Protein AF-A0A4Q5T2E7-F1 (afdb_monomer_lite)

Sequence (98 aa):
MLRGISTTLSIGASLTLGATFLLGVAPTASAADDESVLGQGGGSLILVLDGSGSMKEAGGSGSTRMEEAKKGLNGVIDDLPDDANVGLRVYGSEISDG

Foldseek 3Di:
DDDDDDDDDDDDDDDDDDDDDPDDDDPPPPPPPPPPPQPPAAAEDEAEAEPAPQQQDADPPRHGVVVVVVVVVVVVVVPHDPNYHYHYHYPRNDPPPD

Structure (mmCIF, N/CA/C/O backbone):
data_AF-A0A4Q5T2E7-F1
#
_entry.id   AF-A0A4Q5T2E7-F1
#
loop_
_atom_site.group_PDB
_atom_site.id
_atom_site.type_symbol
_atom_site.label_atom_id
_atom_site.label_alt_id
_atom_site.label_comp_id
_atom_site.label_asym_id
_atom_site.label_entity_id
_atom_site.label_seq_id
_atom_site.pdbx_PDB_ins_code
_atom_site.Cartn_x
_atom_site.Cartn_y
_atom_site.Cartn_z
_atom_site.occupancy
_atom_site.B_iso_or_equiv
_atom_site.auth_seq_id
_atom_site.auth_comp_id
_atom_site.auth_asym_id
_atom_site.auth_atom_id
_atom_site.pdbx_PDB_model_num
ATOM 1 N N . MET A 1 1 ? -12.626 53.433 7.858 1.00 44.34 1 MET A N 1
ATOM 2 C CA . MET A 1 1 ? -12.195 54.529 6.965 1.00 44.34 1 MET A CA 1
ATOM 3 C C . MET A 1 1 ? -10.781 54.937 7.347 1.00 44.34 1 MET A C 1
ATOM 5 O O . MET A 1 1 ? -10.633 55.655 8.322 1.00 44.34 1 MET A O 1
ATOM 9 N N . LEU A 1 2 ? -9.753 54.473 6.632 1.00 39.47 2 LEU A N 1
ATOM 10 C CA . LEU A 1 2 ? -8.445 55.130 6.669 1.00 39.47 2 LEU A CA 1
ATOM 11 C C . LEU A 1 2 ? -7.707 54.846 5.360 1.00 39.47 2 LEU A C 1
ATOM 13 O O . LEU A 1 2 ? -7.310 53.723 5.072 1.00 39.47 2 LEU A O 1
ATOM 17 N N . ARG A 1 3 ? -7.652 55.888 4.535 1.00 41.69 3 ARG A N 1
ATOM 18 C CA . ARG A 1 3 ? -6.947 55.964 3.259 1.00 41.69 3 ARG A CA 1
ATOM 19 C C . ARG A 1 3 ? -5.514 56.378 3.577 1.00 41.69 3 ARG A C 1
ATOM 21 O O . ARG A 1 3 ? -5.337 57.345 4.313 1.00 41.69 3 ARG A O 1
ATOM 28 N N . GLY A 1 4 ? -4.529 55.717 2.982 1.00 41.91 4 GLY A N 1
ATOM 29 C CA . GLY A 1 4 ? -3.187 56.273 2.850 1.00 41.91 4 GLY A CA 1
ATOM 30 C C . GLY A 1 4 ? -2.645 55.973 1.456 1.00 41.91 4 GLY A C 1
ATOM 31 O O . GLY A 1 4 ? -2.661 54.820 1.051 1.00 41.91 4 GLY A O 1
ATOM 32 N N . ILE A 1 5 ? -2.523 56.994 0.597 1.00 58.03 5 ILE A N 1
ATOM 33 C CA . ILE A 1 5 ? -1.309 57.798 0.316 1.00 58.03 5 ILE A CA 1
ATOM 34 C C . ILE A 1 5 ? -0.190 56.953 -0.309 1.00 58.03 5 ILE A C 1
ATOM 36 O O . ILE A 1 5 ? 0.196 55.949 0.260 1.00 58.03 5 ILE A O 1
ATOM 40 N N . SER A 1 6 ? 0.448 57.305 -1.421 1.00 36.31 6 SER A N 1
ATOM 41 C CA . SER A 1 6 ? 0.292 58.366 -2.422 1.00 36.31 6 SER A CA 1
ATOM 42 C C . SER A 1 6 ? 1.410 58.146 -3.462 1.00 36.31 6 SER A C 1
ATOM 44 O O . SER A 1 6 ? 2.374 57.437 -3.185 1.00 36.31 6 SER A O 1
ATOM 46 N N . THR A 1 7 ? 1.315 58.855 -4.591 1.00 45.91 7 THR A N 1
ATOM 47 C CA . THR A 1 7 ? 2.450 59.313 -5.428 1.00 45.91 7 THR A CA 1
ATOM 48 C C . THR A 1 7 ? 2.814 58.497 -6.685 1.0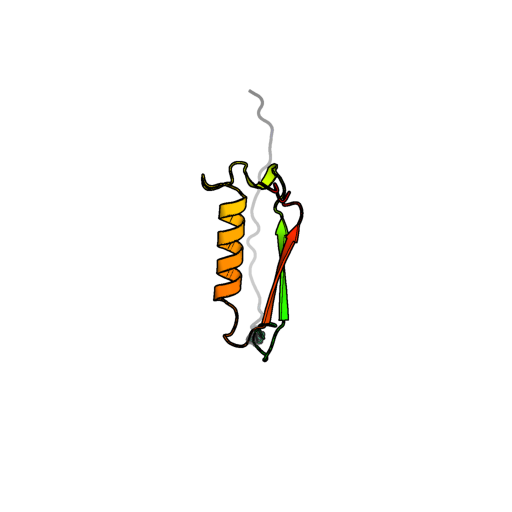0 45.91 7 THR A C 1
ATOM 50 O O . THR A 1 7 ? 3.770 57.737 -6.730 1.00 45.91 7 THR A O 1
ATOM 53 N N . THR A 1 8 ? 1.994 58.712 -7.720 1.00 42.28 8 THR A N 1
ATOM 54 C CA . THR A 1 8 ? 2.296 59.245 -9.076 1.00 42.28 8 THR A CA 1
ATOM 55 C C . THR A 1 8 ? 3.719 59.289 -9.673 1.00 42.28 8 THR A C 1
ATOM 57 O O . THR A 1 8 ? 4.668 59.671 -8.999 1.00 42.28 8 THR A O 1
ATOM 60 N N . LEU A 1 9 ? 3.714 59.223 -11.025 1.00 38.28 9 LEU A N 1
ATOM 61 C CA . LEU A 1 9 ? 4.499 60.017 -12.013 1.00 38.28 9 LEU A CA 1
ATOM 62 C C . LEU A 1 9 ? 5.655 59.243 -12.695 1.00 38.28 9 LEU A C 1
ATOM 64 O O . LEU A 1 9 ? 6.702 59.043 -12.107 1.00 38.28 9 LEU A O 1
ATOM 68 N N . SER A 1 10 ? 5.438 58.608 -13.856 1.00 36.19 10 SER A N 1
ATOM 69 C CA . SER A 1 10 ? 5.382 59.133 -15.245 1.00 36.19 10 SER A CA 1
ATOM 70 C C . SER A 1 10 ? 6.691 59.000 -16.040 1.00 36.19 10 SER A C 1
ATOM 72 O O . SER A 1 10 ? 7.735 59.470 -15.618 1.00 36.19 10 SER A O 1
ATOM 74 N N . ILE A 1 11 ? 6.514 58.446 -17.248 1.00 49.81 11 ILE A N 1
ATOM 75 C CA . ILE A 1 11 ? 7.157 58.753 -18.539 1.00 49.81 11 ILE A CA 1
ATOM 76 C C . ILE A 1 11 ? 8.681 58.583 -18.634 1.00 49.81 11 ILE A C 1
ATOM 78 O O . ILE A 1 11 ? 9.465 59.389 -18.150 1.00 49.81 11 ILE A O 1
ATOM 82 N N . GLY A 1 12 ? 9.076 57.605 -19.449 1.00 39.84 12 GLY A N 1
ATOM 83 C CA . GLY A 1 12 ? 10.414 57.505 -20.021 1.00 39.84 12 GLY A CA 1
ATOM 84 C C . GLY A 1 12 ? 10.372 56.781 -21.362 1.00 39.84 12 GLY A C 1
ATOM 85 O O . GLY A 1 12 ? 10.818 55.646 -21.468 1.00 39.84 12 GLY A O 1
ATOM 86 N N . ALA A 1 13 ? 9.793 57.421 -22.380 1.00 49.06 13 ALA A N 1
ATOM 87 C CA . ALA A 1 13 ? 10.021 57.047 -23.769 1.00 49.06 13 ALA A CA 1
ATOM 88 C C . ALA A 1 13 ? 11.426 57.514 -24.166 1.00 49.06 13 ALA A C 1
ATOM 90 O O . ALA A 1 13 ? 11.711 58.708 -24.080 1.00 49.06 13 ALA A O 1
ATOM 91 N N . SER A 1 14 ? 12.296 56.609 -24.611 1.00 44.84 14 SER A N 1
ATOM 92 C CA . SER A 1 14 ? 13.470 56.971 -25.407 1.00 44.84 14 SER A CA 1
ATOM 93 C C . SER A 1 14 ? 13.953 55.800 -26.253 1.00 44.84 14 SER A C 1
ATOM 95 O O . SER A 1 14 ? 13.846 54.632 -25.898 1.00 44.84 14 SER A O 1
ATOM 97 N N . LEU A 1 15 ? 14.395 56.196 -27.433 1.00 47.75 15 LEU A N 1
ATOM 98 C CA . LEU A 1 15 ? 14.535 55.470 -28.675 1.00 47.75 15 LEU A CA 1
ATOM 99 C C . LEU A 1 15 ? 15.962 54.909 -28.822 1.00 47.75 15 LEU A C 1
ATOM 101 O O . LEU A 1 15 ? 16.919 55.503 -28.327 1.00 47.75 15 LEU A O 1
ATOM 105 N N . THR A 1 16 ? 16.082 53.909 -29.699 1.00 42.84 16 THR A N 1
ATOM 106 C CA . THR A 1 16 ? 17.237 53.573 -30.564 1.00 42.84 16 THR A CA 1
ATOM 107 C C . THR A 1 16 ? 18.343 52.606 -30.098 1.00 42.84 16 THR A C 1
ATOM 109 O O . THR A 1 16 ? 18.919 52.728 -29.026 1.00 42.84 16 THR A O 1
ATOM 112 N N . LEU A 1 17 ? 18.708 51.764 -31.085 1.00 45.25 17 LEU A N 1
ATOM 113 C CA . LEU A 1 17 ? 19.970 51.051 -31.351 1.00 45.25 17 LEU A CA 1
ATOM 114 C C . LEU A 1 17 ? 20.164 49.617 -30.806 1.00 45.25 17 LEU A C 1
ATOM 116 O O . LEU A 1 17 ? 20.748 49.394 -29.758 1.00 45.25 17 LEU A O 1
ATOM 120 N N . GLY A 1 18 ? 19.788 48.648 -31.652 1.00 41.62 18 GLY A N 1
ATOM 121 C CA . GLY A 1 18 ? 20.744 47.709 -32.258 1.00 41.62 18 GLY A CA 1
ATOM 122 C C . GLY A 1 18 ? 21.284 46.553 -31.412 1.00 41.62 18 GLY A C 1
ATOM 123 O O . GLY A 1 18 ? 22.164 46.752 -30.590 1.00 41.62 18 GLY A O 1
ATOM 124 N N . ALA A 1 19 ? 20.875 45.327 -31.754 1.00 48.50 19 ALA A N 1
ATOM 125 C CA . ALA A 1 19 ? 21.781 44.189 -31.953 1.00 48.50 19 ALA A CA 1
ATOM 126 C C . ALA A 1 19 ? 20.993 42.980 -32.479 1.00 48.50 19 ALA A C 1
ATOM 128 O O . ALA A 1 19 ? 20.190 42.368 -31.780 1.00 48.50 19 ALA A O 1
ATOM 129 N N . THR A 1 20 ? 21.239 42.635 -33.736 1.00 50.59 20 THR A N 1
ATOM 130 C CA . THR A 1 20 ? 20.895 41.358 -34.355 1.00 50.59 20 THR A CA 1
ATOM 131 C C . THR A 1 20 ? 21.651 40.250 -33.613 1.00 50.59 20 THR A C 1
ATOM 133 O O . THR A 1 20 ? 22.860 40.119 -33.785 1.00 50.59 20 THR A O 1
ATOM 136 N N . PHE A 1 21 ? 20.972 39.458 -32.780 1.00 46.56 21 PHE A N 1
ATOM 137 C CA . PHE A 1 21 ? 21.555 38.253 -32.181 1.00 46.56 21 PHE A CA 1
ATOM 138 C C . PHE A 1 21 ? 21.031 37.017 -32.921 1.00 46.56 21 PHE A C 1
ATOM 140 O O . PHE A 1 21 ? 20.031 36.409 -32.547 1.00 46.56 21 PHE A O 1
ATOM 147 N N . LEU A 1 22 ? 21.696 36.680 -34.029 1.00 50.88 22 LEU A N 1
ATOM 148 C CA . LEU A 1 22 ? 21.628 35.350 -34.631 1.00 50.88 22 LEU A CA 1
ATOM 149 C C . LEU A 1 22 ? 22.593 34.451 -33.863 1.00 50.88 22 LEU A C 1
ATOM 151 O O . LEU A 1 22 ? 23.792 34.536 -34.097 1.00 50.88 22 LEU A O 1
ATOM 155 N N . LEU A 1 23 ? 22.067 33.605 -32.978 1.00 47.97 23 LEU A N 1
ATOM 156 C CA . LEU A 1 23 ? 22.689 32.355 -32.528 1.00 47.97 23 LEU A CA 1
ATOM 157 C C . LEU A 1 23 ? 21.574 31.477 -31.951 1.00 47.97 23 LEU A C 1
ATOM 159 O O . LEU A 1 23 ? 21.237 31.533 -30.770 1.00 47.97 23 LEU A O 1
ATOM 163 N N . GLY A 1 24 ? 20.957 30.699 -32.840 1.00 48.69 24 GLY A N 1
ATOM 164 C CA . GLY A 1 24 ? 20.090 29.597 -32.460 1.00 48.69 24 GLY A CA 1
ATOM 165 C C . GLY A 1 24 ? 20.926 28.523 -31.779 1.00 48.69 24 GLY A C 1
ATOM 166 O O . GLY A 1 24 ? 21.630 27.771 -32.447 1.00 48.69 24 GLY A O 1
ATOM 167 N N . VAL A 1 25 ? 20.842 28.454 -30.455 1.00 53.09 25 VAL A N 1
ATOM 168 C CA . VAL A 1 25 ? 21.189 27.246 -29.712 1.00 53.09 25 VAL A CA 1
ATOM 169 C C . VAL A 1 25 ? 19.870 26.527 -29.469 1.00 53.09 25 VAL A C 1
ATOM 171 O O . VAL A 1 25 ? 19.046 26.944 -28.657 1.00 53.09 25 VAL A O 1
ATOM 174 N N . ALA A 1 26 ? 19.600 25.502 -30.275 1.00 51.34 26 ALA A N 1
ATOM 175 C CA . ALA A 1 26 ? 18.523 24.582 -29.959 1.00 51.34 26 ALA A CA 1
ATOM 176 C C . ALA A 1 26 ? 18.866 23.948 -28.602 1.00 51.34 26 ALA A C 1
ATOM 178 O O . ALA A 1 26 ? 19.998 23.477 -28.447 1.00 51.34 26 ALA A O 1
AT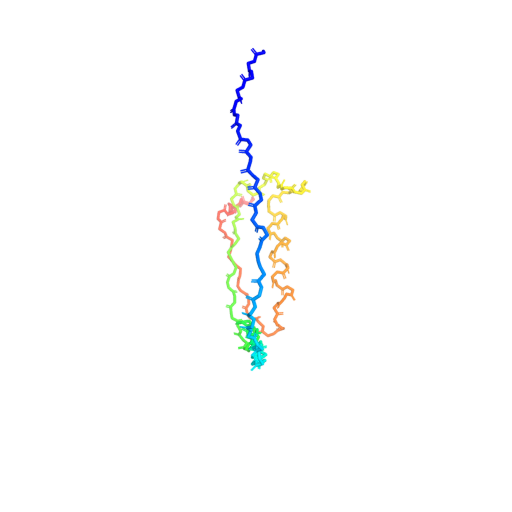OM 179 N N . PRO A 1 27 ? 17.953 23.914 -27.618 1.00 48.97 27 PRO A N 1
ATOM 180 C CA . PRO A 1 27 ? 18.124 22.981 -26.526 1.00 48.97 27 PRO A CA 1
ATOM 181 C C . PRO A 1 27 ? 18.058 21.597 -27.166 1.00 48.97 27 PRO A C 1
ATOM 183 O O . PRO A 1 27 ? 16.994 21.135 -27.577 1.00 48.97 27 PRO A O 1
ATOM 186 N N . THR A 1 28 ? 19.209 20.943 -27.310 1.00 50.25 28 THR A N 1
ATOM 187 C CA . THR A 1 28 ? 19.242 19.493 -27.428 1.00 50.25 28 THR A CA 1
ATOM 188 C C . THR A 1 28 ? 18.695 19.001 -26.099 1.00 50.25 28 THR A C 1
ATOM 190 O O . THR A 1 28 ? 19.425 18.909 -25.112 1.00 50.25 28 THR A O 1
ATOM 193 N N . ALA A 1 29 ? 17.376 18.819 -26.043 1.00 52.94 29 ALA A N 1
ATOM 194 C CA . ALA A 1 29 ? 16.735 18.052 -25.002 1.00 52.94 29 ALA A CA 1
ATOM 195 C C . ALA A 1 29 ? 17.408 16.686 -25.068 1.00 52.94 29 ALA A C 1
ATOM 197 O O . ALA A 1 29 ? 17.124 15.885 -25.956 1.00 52.94 29 ALA A O 1
ATOM 198 N N . SER A 1 30 ? 18.395 16.488 -24.195 1.00 47.16 30 SER A N 1
ATOM 199 C CA . SER A 1 30 ? 18.862 15.162 -23.859 1.00 47.16 30 SER A CA 1
ATOM 200 C C . SER A 1 30 ? 17.600 14.470 -23.385 1.00 47.16 30 SER A C 1
ATOM 202 O O . SER A 1 30 ? 17.057 14.841 -22.343 1.00 47.16 30 SER A O 1
ATOM 204 N N . ALA A 1 31 ? 17.067 13.578 -24.217 1.00 54.25 31 ALA A N 1
ATOM 205 C CA . ALA A 1 31 ? 16.134 12.582 -23.751 1.00 54.25 31 ALA A CA 1
ATOM 206 C C . ALA A 1 31 ? 16.875 11.922 -22.592 1.00 54.25 31 ALA A C 1
ATOM 208 O O . ALA A 1 31 ? 17.918 11.307 -22.791 1.00 54.25 31 ALA A O 1
ATOM 209 N N . ALA A 1 32 ? 16.457 12.240 -21.371 1.00 51.38 32 ALA A N 1
ATOM 210 C CA . ALA A 1 32 ? 16.844 11.446 -20.236 1.00 51.38 32 ALA A CA 1
ATOM 211 C C . ALA A 1 32 ? 16.248 10.081 -20.555 1.00 51.38 32 ALA A C 1
ATOM 213 O O . ALA A 1 32 ? 15.025 9.955 -20.611 1.00 51.38 32 ALA A O 1
ATOM 214 N N . ASP A 1 33 ? 17.106 9.131 -20.913 1.00 49.81 33 ASP A N 1
ATOM 215 C CA . ASP A 1 33 ? 16.749 7.728 -20.940 1.00 49.81 33 ASP A CA 1
ATOM 216 C C . ASP A 1 33 ? 16.122 7.422 -19.576 1.00 49.81 33 ASP A C 1
ATOM 218 O O . ASP A 1 33 ? 16.795 7.426 -18.541 1.00 49.81 33 ASP A O 1
ATOM 222 N N . ASP A 1 34 ? 14.800 7.268 -19.580 1.00 51.91 34 ASP A N 1
ATOM 223 C CA . ASP A 1 34 ? 13.999 6.750 -18.480 1.00 51.91 34 ASP A CA 1
ATOM 224 C C . ASP A 1 34 ? 14.319 5.253 -18.380 1.00 51.91 34 ASP A C 1
ATOM 226 O O . ASP A 1 34 ? 13.538 4.383 -18.752 1.00 51.91 34 ASP A O 1
ATOM 230 N N . GLU A 1 35 ? 15.555 4.940 -17.991 1.00 54.72 35 GLU A N 1
ATOM 231 C CA . GLU A 1 35 ? 15.951 3.587 -17.620 1.00 54.72 35 GLU A CA 1
ATOM 232 C C . GLU A 1 35 ? 15.275 3.302 -16.284 1.00 54.72 35 GLU A C 1
ATOM 234 O O . GLU A 1 35 ? 15.801 3.574 -15.200 1.00 54.72 35 GLU A O 1
ATOM 239 N N . SER A 1 36 ? 14.040 2.811 -16.382 1.00 56.66 36 SER A N 1
ATOM 240 C CA . SER A 1 36 ? 13.319 2.234 -15.263 1.00 56.66 36 SER A CA 1
ATOM 241 C C . SER A 1 36 ? 14.225 1.198 -14.608 1.00 56.66 36 SER A C 1
ATOM 243 O O . SER A 1 36 ? 14.540 0.159 -15.190 1.00 56.66 36 SER A O 1
ATOM 245 N N . VAL A 1 37 ? 14.619 1.465 -13.362 1.00 56.56 37 VAL A N 1
ATOM 246 C CA . VAL A 1 37 ? 15.421 0.565 -12.512 1.00 56.56 37 VAL A CA 1
ATOM 247 C C . VAL A 1 37 ? 14.766 -0.809 -12.294 1.00 56.56 37 VAL A C 1
ATOM 249 O O . VAL A 1 37 ? 15.363 -1.691 -11.683 1.00 56.56 37 VAL A O 1
ATOM 252 N N . LEU A 1 38 ? 13.534 -0.988 -12.777 1.00 58.38 38 LEU A N 1
ATOM 253 C CA . LEU A 1 38 ? 12.761 -2.222 -12.732 1.00 58.38 38 LEU A CA 1
ATOM 254 C C . LEU A 1 38 ? 12.797 -3.001 -14.063 1.00 58.38 38 LEU A C 1
ATOM 256 O O . LEU A 1 38 ? 12.377 -4.150 -14.084 1.00 58.38 38 LEU A O 1
ATOM 260 N N . GLY A 1 39 ? 13.299 -2.412 -15.157 1.00 52.06 39 GLY A N 1
ATOM 261 C CA . GLY A 1 39 ? 13.246 -2.975 -16.515 1.00 52.06 39 GLY A CA 1
ATOM 262 C C . GLY A 1 39 ? 14.445 -3.838 -16.931 1.00 52.06 39 GLY A C 1
ATOM 263 O O . GLY A 1 39 ? 14.388 -4.519 -17.954 1.00 52.06 39 GLY A O 1
ATOM 264 N N . GLN A 1 40 ? 15.530 -3.856 -16.155 1.00 56.16 40 GLN A N 1
ATOM 265 C CA . GLN A 1 40 ? 16.731 -4.638 -16.468 1.00 56.16 40 GLN A CA 1
ATOM 266 C C . GLN A 1 40 ? 16.751 -5.956 -15.689 1.00 56.16 40 GLN A C 1
ATOM 268 O O . GLN A 1 40 ? 17.503 -6.098 -14.733 1.00 56.16 40 GLN A O 1
ATOM 273 N N . GLY A 1 41 ? 15.911 -6.903 -16.121 1.00 54.84 41 GLY A N 1
ATOM 274 C CA . GLY A 1 41 ? 15.993 -8.347 -15.851 1.00 54.84 41 GLY A CA 1
ATOM 275 C C . GLY A 1 41 ? 16.166 -8.784 -14.390 1.00 54.84 41 GLY A C 1
ATOM 276 O O . GLY A 1 41 ? 17.262 -8.733 -13.832 1.00 54.84 41 GLY A O 1
ATOM 277 N N . GLY A 1 42 ? 15.108 -9.353 -13.805 1.00 60.62 42 GLY A N 1
ATOM 278 C CA . GLY A 1 42 ? 15.192 -10.051 -12.518 1.00 60.62 42 GLY A CA 1
ATOM 279 C C . GLY A 1 42 ? 15.300 -9.146 -11.288 1.00 60.62 42 GLY A C 1
ATOM 280 O O . GLY A 1 42 ? 15.899 -9.535 -10.280 1.00 60.62 42 GLY A O 1
ATOM 281 N N . GLY A 1 43 ? 14.715 -7.947 -11.343 1.00 74.75 43 GLY A N 1
ATOM 282 C CA . GLY A 1 43 ? 14.586 -7.075 -10.178 1.00 74.75 43 GLY A CA 1
ATOM 283 C C . GLY A 1 43 ? 13.881 -7.790 -9.017 1.00 74.75 43 GLY A C 1
ATOM 284 O O . GLY A 1 43 ? 12.880 -8.483 -9.206 1.00 74.75 43 GLY A O 1
ATOM 285 N N . SER A 1 44 ? 14.422 -7.646 -7.805 1.00 83.69 44 SER A N 1
ATOM 286 C CA . SER A 1 44 ? 13.803 -8.163 -6.580 1.00 83.69 44 SER A CA 1
ATOM 287 C C . SER A 1 44 ? 13.205 -7.017 -5.773 1.00 83.69 44 SER A C 1
ATOM 289 O O . SER A 1 44 ? 13.926 -6.101 -5.377 1.00 83.69 44 SER A O 1
ATOM 291 N N . LEU A 1 45 ? 11.903 -7.083 -5.495 1.00 88.50 45 LEU A N 1
ATOM 292 C CA . LEU A 1 45 ? 11.180 -6.090 -4.704 1.00 88.50 45 LEU A CA 1
ATOM 293 C C . LEU A 1 45 ? 10.682 -6.710 -3.396 1.00 88.50 45 LEU A C 1
ATOM 295 O O . LEU A 1 45 ? 9.970 -7.712 -3.402 1.00 88.50 45 LEU A O 1
ATOM 299 N N . ILE A 1 46 ? 11.021 -6.088 -2.264 1.00 91.50 46 ILE A N 1
ATOM 300 C CA . ILE A 1 46 ? 10.446 -6.429 -0.959 1.00 91.50 46 ILE A CA 1
ATOM 301 C C . ILE A 1 46 ? 9.452 -5.344 -0.559 1.00 91.50 46 ILE A C 1
ATOM 303 O O . ILE A 1 46 ? 9.831 -4.198 -0.325 1.00 91.50 46 ILE A O 1
ATOM 307 N N . LEU A 1 47 ? 8.184 -5.723 -0.442 1.00 91.88 47 LEU A N 1
ATOM 308 C CA . LEU A 1 47 ? 7.114 -4.860 0.028 1.00 91.88 47 LEU A CA 1
ATOM 309 C C . LEU A 1 47 ? 6.879 -5.151 1.506 1.00 91.88 47 LEU A C 1
ATOM 311 O O . LEU A 1 47 ? 6.765 -6.305 1.924 1.00 91.88 47 LEU A O 1
ATOM 315 N N . VAL A 1 48 ? 6.803 -4.094 2.306 1.00 92.88 48 VAL A N 1
ATOM 316 C CA . VAL A 1 48 ? 6.467 -4.190 3.726 1.00 92.88 48 VAL A CA 1
ATOM 317 C C . VAL A 1 48 ? 5.143 -3.477 3.942 1.00 92.88 48 VAL A C 1
ATOM 319 O O . VAL A 1 48 ? 5.031 -2.281 3.693 1.00 92.88 48 VAL A O 1
ATOM 322 N N . LEU A 1 49 ? 4.138 -4.222 4.385 1.00 92.94 49 LEU A N 1
ATOM 323 C CA . LEU A 1 49 ? 2.803 -3.717 4.669 1.00 92.94 49 LEU A CA 1
ATOM 324 C C . LEU A 1 49 ? 2.613 -3.579 6.181 1.00 92.94 49 LEU A C 1
ATOM 326 O O . LEU A 1 49 ? 2.815 -4.537 6.930 1.00 92.94 49 LEU A O 1
ATOM 330 N N . ASP A 1 50 ? 2.180 -2.402 6.625 1.00 91.69 50 ASP A N 1
ATOM 331 C CA . ASP A 1 50 ? 1.703 -2.215 7.992 1.00 91.69 50 ASP A CA 1
ATOM 332 C C . ASP A 1 50 ? 0.331 -2.884 8.163 1.00 91.69 50 ASP A C 1
ATOM 334 O O . ASP A 1 50 ? -0.594 -2.675 7.380 1.00 91.69 50 ASP A O 1
ATOM 338 N N . GLY A 1 51 ? 0.222 -3.725 9.182 1.00 89.25 51 GLY A N 1
ATOM 339 C CA .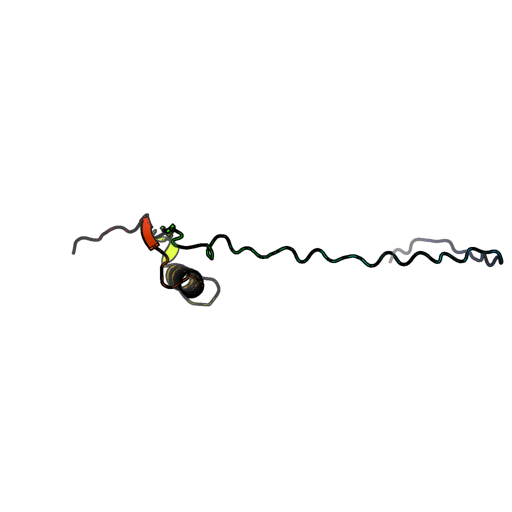 GLY A 1 51 ? -0.969 -4.456 9.595 1.00 89.25 51 GLY A CA 1
ATOM 340 C C . GLY A 1 51 ? -1.429 -4.080 11.000 1.00 89.25 51 GLY A C 1
ATOM 341 O O . GLY A 1 51 ? -2.152 -4.859 11.619 1.00 89.25 51 GLY A O 1
ATOM 342 N N . SER A 1 52 ? -1.004 -2.923 11.515 1.00 89.00 52 SER A N 1
ATOM 343 C CA . SER A 1 52 ? -1.394 -2.445 12.840 1.00 89.00 52 SER A CA 1
ATOM 344 C C . SER A 1 52 ? -2.898 -2.144 12.925 1.00 89.00 52 SER A C 1
ATOM 346 O O . SER A 1 52 ? -3.592 -1.978 11.918 1.00 89.00 52 SER A O 1
ATOM 348 N N . GLY A 1 53 ? -3.425 -2.005 14.146 1.00 86.81 53 GLY A N 1
ATOM 349 C CA . GLY A 1 53 ? -4.839 -1.669 14.368 1.00 86.81 53 GLY A CA 1
ATOM 350 C C . GLY A 1 53 ? -5.302 -0.379 13.670 1.00 86.81 53 GLY A C 1
ATOM 351 O O . GLY A 1 53 ? -6.458 -0.301 13.254 1.00 86.81 53 GLY A O 1
ATOM 352 N N . SER A 1 54 ? -4.398 0.588 13.462 1.00 87.06 54 SER A N 1
ATOM 353 C CA . SER A 1 54 ? -4.684 1.867 12.785 1.00 87.06 54 SER A CA 1
ATOM 354 C C . SER A 1 54 ? -5.078 1.712 11.312 1.00 87.06 54 SER A C 1
ATOM 356 O O . SER A 1 54 ? -5.721 2.584 10.725 1.00 87.06 54 SER A O 1
ATOM 358 N N . MET A 1 55 ? -4.749 0.575 10.700 1.00 92.00 55 MET A N 1
ATOM 359 C CA . MET A 1 55 ? -5.074 0.300 9.304 1.00 92.00 55 MET A CA 1
ATOM 360 C C . MET A 1 55 ? -6.551 -0.055 9.086 1.00 92.00 55 MET A C 1
ATOM 362 O O . MET A 1 55 ? -7.029 -0.029 7.951 1.00 92.00 55 MET A O 1
ATOM 366 N N . LYS A 1 56 ? -7.290 -0.354 10.164 1.00 90.19 56 LYS A N 1
ATOM 367 C CA . LYS A 1 56 ? -8.748 -0.563 10.145 1.00 90.19 56 LYS A CA 1
ATOM 368 C C . LYS A 1 56 ? -9.532 0.750 10.133 1.00 90.19 56 LYS A C 1
ATOM 370 O O . LYS A 1 56 ? -10.731 0.739 9.874 1.00 90.19 56 LYS A O 1
ATOM 375 N N . GLU A 1 57 ? -8.882 1.867 10.449 1.00 92.06 57 GLU A N 1
ATOM 376 C CA . GLU A 1 57 ? -9.525 3.176 10.439 1.00 92.06 57 GLU A CA 1
ATOM 377 C C . GLU A 1 57 ? -9.881 3.611 9.013 1.00 92.06 57 GLU A C 1
ATOM 379 O O . GLU A 1 57 ? -9.314 3.129 8.025 1.00 92.06 57 GLU A O 1
ATOM 384 N N . ALA A 1 58 ? -10.817 4.556 8.918 1.00 93.12 58 ALA A N 1
ATOM 385 C CA . ALA A 1 58 ? -11.209 5.143 7.649 1.00 93.12 58 ALA A CA 1
ATOM 386 C C . ALA A 1 58 ? -10.015 5.837 6.972 1.00 93.12 58 ALA A C 1
ATOM 388 O O . ALA A 1 58 ? -9.260 6.599 7.586 1.00 93.12 58 ALA A O 1
ATOM 389 N N . GLY A 1 59 ? -9.861 5.533 5.692 1.00 89.38 59 GLY A N 1
ATOM 390 C CA . GLY A 1 59 ? -8.969 6.187 4.756 1.00 89.38 59 GLY A CA 1
ATOM 391 C C . GLY A 1 59 ? -9.599 7.423 4.114 1.00 89.38 59 GLY A C 1
ATOM 392 O O . GLY A 1 59 ? -10.680 7.874 4.502 1.00 89.38 59 GLY A O 1
ATOM 393 N N . GLY A 1 60 ? -8.906 7.979 3.121 1.00 86.38 60 GLY A N 1
ATOM 394 C CA . GLY A 1 60 ? -9.314 9.215 2.442 1.00 86.38 60 GLY A CA 1
ATOM 395 C C . GLY A 1 60 ? -10.489 9.030 1.479 1.00 86.38 60 GLY A C 1
ATOM 396 O O . GLY A 1 60 ? -11.265 9.961 1.269 1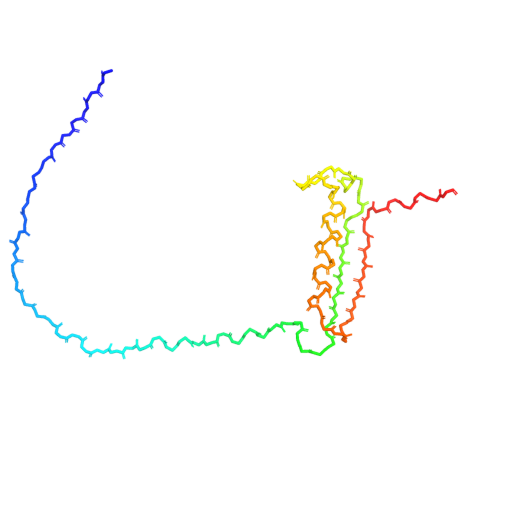.00 86.38 60 GLY A O 1
ATOM 397 N N . SER A 1 61 ? -10.651 7.825 0.928 1.00 83.44 61 SER A N 1
ATOM 398 C CA . SER A 1 61 ? -11.634 7.529 -0.126 1.00 83.44 61 SER A CA 1
ATOM 399 C C . SER A 1 61 ? -12.903 6.822 0.366 1.00 83.44 61 SER A C 1
ATOM 401 O O . SER A 1 61 ? -13.648 6.271 -0.439 1.00 83.44 61 SER A O 1
ATOM 403 N N . GLY A 1 62 ? -13.156 6.789 1.679 1.00 87.31 62 GLY A N 1
ATOM 404 C CA . GLY A 1 62 ? -14.303 6.067 2.252 1.00 87.31 62 GLY A CA 1
ATOM 405 C C . GLY A 1 62 ? -14.120 4.545 2.359 1.00 87.31 62 GLY A C 1
ATOM 406 O O . GLY A 1 62 ? -15.063 3.844 2.714 1.00 87.31 62 GLY A O 1
ATOM 407 N N . SER A 1 63 ? -12.914 4.041 2.093 1.00 93.31 63 SER A N 1
ATOM 408 C CA . SER A 1 63 ? -12.475 2.672 2.409 1.00 93.31 63 SER A CA 1
ATOM 409 C C . SER A 1 63 ? -11.534 2.695 3.613 1.00 93.31 63 SER A C 1
ATOM 411 O O . SER A 1 63 ? -11.123 3.768 4.048 1.00 93.31 63 SER A O 1
ATOM 413 N N . THR A 1 64 ? -11.176 1.544 4.175 1.00 95.75 64 THR A N 1
ATOM 414 C CA . THR A 1 64 ? -10.156 1.490 5.236 1.00 95.75 64 THR A CA 1
ATOM 415 C C . THR A 1 64 ? -8.765 1.817 4.688 1.00 95.75 64 THR A C 1
ATOM 417 O O . THR A 1 64 ? -8.478 1.580 3.512 1.00 95.75 64 THR A O 1
ATOM 420 N N . ARG A 1 65 ? -7.855 2.303 5.541 1.00 93.56 65 ARG A N 1
ATOM 421 C CA . ARG A 1 65 ? -6.451 2.531 5.140 1.00 93.56 65 ARG A CA 1
ATOM 422 C C . ARG A 1 65 ? -5.787 1.257 4.607 1.00 93.56 65 ARG A C 1
ATOM 424 O O . ARG A 1 65 ? -4.992 1.324 3.676 1.00 93.56 65 ARG A O 1
ATOM 431 N N . MET A 1 66 ? -6.149 0.089 5.145 1.00 94.06 66 MET A N 1
ATOM 432 C CA . MET A 1 66 ? -5.710 -1.215 4.636 1.00 94.06 66 MET A CA 1
ATOM 433 C C . MET A 1 66 ? -6.154 -1.471 3.193 1.00 94.06 66 MET A C 1
ATOM 435 O O . MET A 1 66 ? -5.369 -1.967 2.387 1.00 94.06 66 MET A O 1
ATOM 439 N N . GLU A 1 67 ? -7.401 -1.155 2.849 1.00 94.31 67 GLU A N 1
ATOM 440 C CA . GLU A 1 67 ? -7.900 -1.312 1.479 1.00 94.31 67 GLU A CA 1
ATOM 441 C C . GLU A 1 67 ? -7.191 -0.367 0.509 1.00 94.31 67 GLU A C 1
ATOM 443 O O . GLU A 1 67 ? -6.792 -0.789 -0.577 1.00 94.31 67 GLU A O 1
ATOM 448 N N . GLU A 1 68 ? -6.962 0.881 0.919 1.00 94.88 68 GLU A N 1
ATOM 449 C CA . GLU A 1 68 ? -6.211 1.848 0.114 1.00 94.88 68 GLU A CA 1
ATOM 450 C C . GLU A 1 68 ? -4.753 1.407 -0.086 1.00 94.88 68 GLU A C 1
ATOM 452 O O . GLU A 1 68 ? -4.251 1.431 -1.210 1.00 94.88 68 GLU A O 1
ATOM 457 N N . ALA A 1 69 ? -4.090 0.915 0.965 1.00 93.62 69 ALA A N 1
ATOM 458 C CA . ALA A 1 69 ? -2.727 0.396 0.873 1.00 93.62 69 ALA A CA 1
ATOM 459 C C . ALA A 1 69 ? -2.634 -0.822 -0.056 1.00 93.62 69 ALA A C 1
ATOM 461 O O . ALA A 1 69 ? -1.761 -0.871 -0.919 1.00 93.62 69 ALA A O 1
ATOM 462 N N . LYS A 1 70 ? -3.565 -1.781 0.053 1.00 93.25 70 LYS A N 1
ATOM 463 C CA . LYS A 1 70 ? -3.644 -2.927 -0.870 1.00 93.25 70 LYS A CA 1
ATOM 464 C C . LYS A 1 70 ? -3.838 -2.476 -2.312 1.00 93.25 70 LYS A C 1
ATOM 466 O O . LYS A 1 70 ? -3.234 -3.052 -3.210 1.00 93.25 70 LYS A O 1
ATOM 471 N N . LYS A 1 71 ? -4.669 -1.462 -2.551 1.00 94.38 71 LYS A N 1
ATOM 472 C CA . LYS A 1 71 ? -4.879 -0.919 -3.896 1.00 94.38 71 LYS A CA 1
ATOM 473 C C . LYS A 1 71 ? -3.595 -0.310 -4.461 1.00 94.38 71 LYS A C 1
ATOM 475 O O . LYS A 1 71 ? -3.251 -0.607 -5.598 1.00 94.38 71 LYS A O 1
ATOM 480 N N . GLY A 1 72 ? -2.873 0.478 -3.664 1.00 92.31 72 GLY A N 1
ATOM 481 C CA . GLY A 1 72 ? -1.579 1.038 -4.062 1.00 92.31 72 GLY A CA 1
ATOM 482 C C . GLY A 1 72 ? -0.533 -0.041 -4.352 1.00 92.31 72 GLY A C 1
ATOM 483 O O . GLY A 1 72 ? 0.132 0.014 -5.380 1.00 92.31 72 GLY A O 1
ATOM 484 N N . LEU A 1 73 ? -0.441 -1.062 -3.494 1.00 93.06 73 LEU A N 1
ATOM 485 C CA . LEU A 1 73 ? 0.469 -2.197 -3.681 1.00 93.06 73 LEU A CA 1
ATOM 486 C C . LEU A 1 73 ? 0.165 -2.975 -4.965 1.00 93.06 73 LEU A C 1
ATOM 488 O O . LEU A 1 73 ? 1.088 -3.293 -5.703 1.00 93.06 73 LEU A O 1
ATOM 492 N N . ASN A 1 74 ? -1.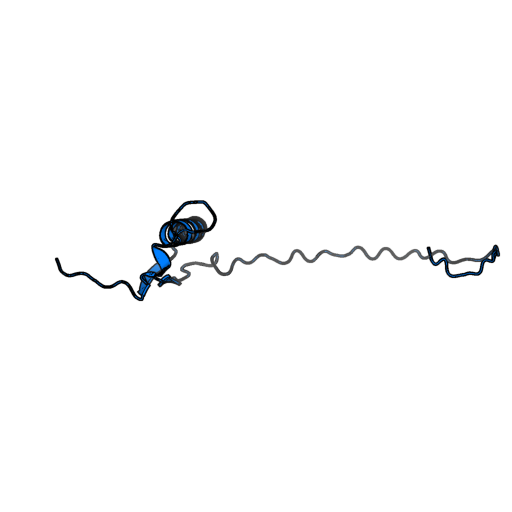112 -3.247 -5.250 1.00 93.31 74 ASN A N 1
ATOM 493 C CA . ASN A 1 74 ? -1.500 -3.898 -6.502 1.00 93.31 74 ASN A CA 1
ATOM 494 C C . ASN A 1 74 ? -1.128 -3.055 -7.726 1.00 93.31 74 ASN A C 1
ATOM 496 O O . ASN A 1 74 ? -0.712 -3.628 -8.719 1.00 93.31 74 ASN A O 1
ATOM 500 N N . GLY A 1 75 ? -1.219 -1.723 -7.641 1.00 93.81 75 GLY A N 1
ATOM 501 C CA . GLY A 1 75 ? -0.744 -0.843 -8.712 1.00 93.81 75 GLY A CA 1
ATOM 502 C C . GLY A 1 75 ? 0.756 -0.998 -8.969 1.00 93.81 75 GLY A C 1
ATOM 503 O O . GLY A 1 75 ? 1.163 -1.153 -10.107 1.00 93.81 75 GLY A O 1
ATOM 504 N N . VAL A 1 76 ? 1.572 -1.051 -7.911 1.00 90.88 76 VAL A N 1
ATOM 505 C CA . VAL A 1 76 ? 3.020 -1.287 -8.058 1.00 90.88 76 VAL A CA 1
ATOM 506 C C . VAL A 1 76 ? 3.305 -2.654 -8.675 1.00 90.88 76 VAL A C 1
ATOM 508 O O . VAL A 1 76 ? 4.217 -2.764 -9.478 1.00 90.88 76 VAL A O 1
ATOM 511 N N . ILE A 1 77 ? 2.548 -3.688 -8.296 1.00 90.56 77 ILE A N 1
ATOM 512 C CA . ILE A 1 77 ? 2.717 -5.048 -8.827 1.00 90.56 77 ILE A CA 1
ATOM 513 C C . ILE A 1 77 ? 2.338 -5.122 -10.314 1.00 90.56 77 ILE A C 1
ATOM 515 O O . ILE A 1 77 ? 2.982 -5.862 -11.047 1.00 90.56 77 ILE A O 1
ATOM 519 N N . ASP A 1 78 ? 1.332 -4.364 -10.753 1.00 91.19 78 ASP A N 1
ATOM 520 C CA . ASP A 1 78 ? 0.879 -4.311 -12.154 1.00 91.19 78 ASP A CA 1
ATOM 521 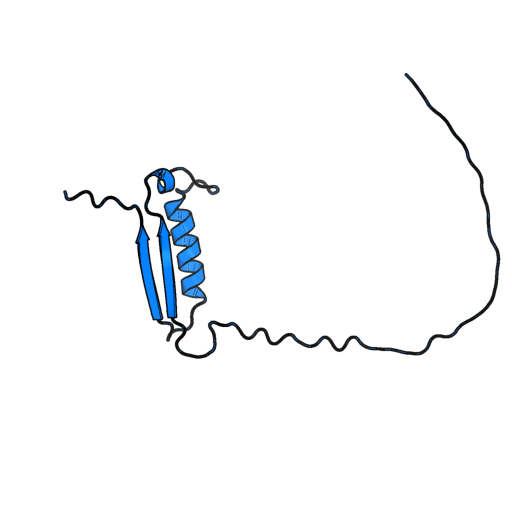C C . ASP A 1 78 ? 1.937 -3.701 -13.093 1.00 91.19 78 ASP A C 1
ATOM 523 O O . ASP A 1 78 ? 2.049 -4.103 -14.246 1.00 91.19 78 ASP A O 1
ATOM 527 N N . ASP A 1 79 ? 2.759 -2.782 -12.577 1.00 90.00 79 ASP A N 1
ATOM 528 C CA . ASP A 1 79 ? 3.876 -2.161 -13.302 1.00 90.00 79 ASP A CA 1
ATOM 529 C C . ASP A 1 79 ? 5.158 -3.025 -13.332 1.00 90.00 79 ASP A C 1
ATOM 531 O O . ASP A 1 79 ? 6.141 -2.655 -13.981 1.00 90.00 79 ASP A O 1
ATOM 535 N N . LEU A 1 80 ? 5.201 -4.162 -12.622 1.00 89.00 80 LEU A N 1
ATOM 536 C CA . LEU A 1 80 ? 6.387 -5.025 -12.601 1.00 89.00 80 LEU A CA 1
ATOM 537 C C . LEU A 1 80 ? 6.460 -5.940 -13.833 1.00 89.00 80 LEU A C 1
ATOM 539 O O . LEU A 1 80 ? 5.435 -6.433 -14.300 1.00 89.00 80 LEU A O 1
ATOM 543 N N . PRO A 1 81 ? 7.676 -6.241 -14.331 1.00 86.69 81 PRO A N 1
ATOM 544 C CA . PRO A 1 81 ? 7.852 -7.225 -15.394 1.00 86.69 81 PRO A CA 1
ATOM 545 C C . PRO A 1 81 ? 7.499 -8.642 -14.920 1.00 86.69 81 PRO A C 1
ATOM 547 O O . PRO A 1 81 ? 7.636 -8.969 -13.739 1.00 86.69 81 PRO A O 1
ATOM 550 N N . ASP A 1 82 ? 7.105 -9.510 -15.856 1.00 85.88 82 ASP A N 1
ATOM 551 C CA . ASP A 1 82 ? 6.651 -10.881 -15.569 1.00 85.88 82 ASP A CA 1
ATOM 552 C C . ASP A 1 82 ? 7.703 -11.753 -14.851 1.00 85.88 82 ASP A C 1
ATOM 554 O O . ASP A 1 82 ? 7.354 -12.705 -14.150 1.00 85.88 82 ASP A O 1
ATOM 558 N N . ASP A 1 83 ? 8.996 -11.450 -15.015 1.00 86.38 83 ASP A N 1
ATOM 559 C CA . ASP A 1 83 ? 10.115 -12.142 -14.363 1.00 86.38 83 ASP A CA 1
ATOM 560 C C . ASP A 1 83 ? 10.553 -11.519 -13.020 1.00 86.38 83 ASP A C 1
ATOM 562 O O . ASP A 1 83 ? 11.528 -11.974 -12.409 1.00 86.38 83 ASP A O 1
ATOM 566 N N . ALA A 1 84 ? 9.839 -10.500 -12.528 1.00 86.88 84 ALA A N 1
ATOM 567 C CA . ALA A 1 84 ? 10.145 -9.855 -11.256 1.00 86.88 84 ALA A CA 1
ATOM 568 C C . ALA A 1 84 ? 9.937 -10.798 -10.063 1.00 86.88 84 ALA A C 1
ATOM 570 O O . ALA A 1 84 ? 8.928 -11.494 -9.936 1.00 86.88 84 ALA A O 1
ATOM 571 N N . ASN A 1 85 ? 10.877 -10.764 -9.115 1.00 88.56 85 ASN A N 1
ATOM 572 C CA . ASN A 1 85 ? 10.758 -11.507 -7.864 1.00 88.56 85 ASN A CA 1
ATOM 573 C C . ASN A 1 85 ? 10.196 -10.593 -6.774 1.00 88.56 85 ASN A C 1
ATOM 575 O O . ASN A 1 85 ? 10.796 -9.572 -6.437 1.00 88.56 85 ASN A O 1
ATOM 579 N N . VAL A 1 86 ? 9.059 -10.975 -6.190 1.00 91.31 86 VAL A N 1
ATOM 580 C CA . VAL A 1 86 ? 8.350 -10.147 -5.208 1.00 91.31 86 VAL A CA 1
ATOM 581 C C . VAL A 1 86 ? 8.233 -10.862 -3.866 1.00 91.31 86 VAL A C 1
ATOM 583 O O . VAL A 1 86 ? 7.674 -11.952 -3.769 1.00 91.31 86 VAL A O 1
ATOM 586 N N . GLY A 1 87 ? 8.731 -10.227 -2.806 1.00 91.38 87 GLY A N 1
ATOM 587 C CA . GLY A 1 87 ? 8.525 -10.652 -1.423 1.00 91.38 87 GLY A CA 1
ATOM 588 C C . GLY A 1 87 ? 7.609 -9.686 -0.676 1.00 91.38 87 GLY A C 1
ATOM 589 O O . GLY A 1 87 ? 7.766 -8.475 -0.789 1.00 91.38 87 GLY A O 1
ATOM 590 N N . LEU A 1 88 ? 6.676 -10.203 0.128 1.00 93.00 88 LEU A N 1
ATOM 591 C CA . LEU A 1 88 ? 5.792 -9.398 0.978 1.00 93.00 88 LEU A CA 1
ATOM 592 C C . LEU A 1 88 ? 6.002 -9.746 2.453 1.00 93.00 88 LEU A C 1
ATOM 594 O O . LEU A 1 88 ? 5.938 -10.908 2.854 1.00 93.00 88 LEU A O 1
ATOM 598 N N . ARG A 1 89 ? 6.193 -8.721 3.281 1.00 91.31 89 ARG A N 1
ATOM 599 C CA . ARG A 1 89 ? 6.246 -8.824 4.739 1.00 91.31 89 ARG A CA 1
ATOM 600 C C . ARG A 1 89 ? 5.118 -7.996 5.333 1.00 91.31 89 ARG A C 1
ATOM 602 O O . ARG A 1 89 ? 5.001 -6.818 5.027 1.00 91.31 89 ARG A O 1
ATOM 609 N N . VAL A 1 90 ? 4.333 -8.584 6.227 1.00 91.12 90 VAL A N 1
ATOM 610 C CA . VAL A 1 90 ? 3.349 -7.830 7.014 1.00 91.12 90 VAL A CA 1
ATOM 611 C C . VAL A 1 90 ? 3.905 -7.614 8.416 1.00 91.12 90 VAL A C 1
ATOM 613 O O . VAL A 1 90 ? 4.438 -8.544 9.027 1.00 91.12 90 VAL A O 1
ATOM 616 N N . TYR A 1 91 ? 3.827 -6.381 8.906 1.00 87.19 91 TYR A N 1
ATOM 617 C CA . TYR A 1 91 ? 4.284 -5.993 10.236 1.00 87.19 91 TYR A CA 1
ATOM 618 C C . TYR A 1 91 ? 3.106 -5.547 11.101 1.00 87.19 91 TYR A C 1
ATOM 620 O O . TYR A 1 91 ? 2.199 -4.894 10.608 1.00 87.19 91 TYR A O 1
ATOM 628 N N . GLY A 1 92 ? 3.098 -5.878 12.392 1.00 77.31 92 GLY A N 1
ATOM 629 C CA . GLY A 1 92 ? 2.073 -5.386 13.324 1.00 77.31 92 GLY A CA 1
ATOM 630 C C . GLY A 1 92 ? 0.700 -6.064 13.229 1.00 77.31 92 GLY A C 1
ATOM 631 O O . GLY A 1 92 ? -0.191 -5.709 13.993 1.00 77.31 92 GLY A O 1
ATOM 632 N N . SER A 1 93 ? 0.526 -7.053 12.350 1.00 68.50 93 SER A N 1
ATOM 633 C CA . SER A 1 93 ? -0.657 -7.913 12.345 1.00 68.50 93 SER A CA 1
ATOM 634 C C . SER A 1 93 ? -0.580 -8.907 13.502 1.00 68.50 93 SER A C 1
ATOM 636 O O . SER A 1 93 ? 0.234 -9.833 13.489 1.00 68.50 93 SER A O 1
ATOM 638 N N . GLU A 1 94 ? -1.426 -8.702 14.506 1.00 62.94 94 GLU A N 1
ATOM 639 C CA . GLU A 1 94 ? -1.697 -9.681 15.553 1.00 62.94 94 GLU A CA 1
ATOM 640 C C . GLU A 1 94 ? -2.327 -10.908 14.879 1.00 62.94 94 GLU A C 1
ATOM 642 O O . GLU A 1 94 ? -3.416 -10.815 14.307 1.00 62.94 94 GLU A O 1
ATOM 647 N N . ILE A 1 95 ? -1.643 -12.055 14.891 1.00 56.00 95 ILE A N 1
ATOM 648 C CA . ILE A 1 95 ? -2.293 -13.320 14.542 1.00 56.00 95 ILE A CA 1
ATOM 649 C C . ILE A 1 95 ? -3.169 -13.653 15.747 1.00 56.00 95 ILE A C 1
ATOM 651 O O . ILE A 1 95 ? -2.671 -14.132 16.763 1.00 56.00 95 ILE A O 1
ATOM 655 N N . SER A 1 96 ? -4.458 -13.325 15.680 1.00 52.91 96 SER A N 1
ATOM 656 C CA . SER A 1 96 ? -5.426 -13.918 16.597 1.00 52.91 96 SER A CA 1
ATOM 657 C C . SER A 1 96 ? -5.520 -15.399 16.238 1.00 52.91 96 SER A C 1
ATOM 659 O O . SER A 1 96 ? -6.202 -15.759 15.281 1.00 52.91 96 SER A O 1
ATOM 661 N N . ASP A 1 97 ? -4.753 -16.229 16.945 1.00 52.66 97 ASP A N 1
ATOM 662 C CA . ASP A 1 97 ? -4.960 -17.677 16.983 1.00 52.66 97 ASP A CA 1
ATOM 663 C C . ASP A 1 97 ? -6.404 -17.892 17.464 1.00 52.66 97 ASP A C 1
ATOM 665 O O . ASP A 1 97 ? -6.797 -17.349 18.502 1.00 52.66 97 ASP A O 1
ATOM 669 N N . GLY A 1 98 ? -7.220 -18.521 16.618 1.00 41.97 98 GLY A N 1
ATOM 670 C CA . GLY A 1 98 ? -8.652 -18.724 16.851 1.00 41.97 98 GLY A CA 1
ATOM 671 C C . GLY A 1 98 ? -8.931 -19.796 17.888 1.00 41.97 98 GLY A C 1
ATOM 672 O O . GLY A 1 98 ? -8.224 -20.826 17.866 1.00 41.97 98 GLY A O 1
#

Radius of gyration: 30.14 Å; chains: 1; bounding box: 37×79×52 Å

Secondary structure (DSSP, 8-state):
------------------------------------TTSSS--EEEEEEE-SGGGGSB-TTSSBHHHHHHHHHHHHHHTS-TT-EEEEEEES------

pLDDT: mean 70.17, std 21.05, range [36.19, 95.75]